Protein AF-A0A7S1W2L8-F1 (afdb_monomer_lite)

Foldseek 3Di:
DDDPPPPPPDDQAAEEEDDDDDDDDAPALVVQLVNALRYAEYAYELHEHEQVNQLQNLLSNLNHAYYEYANYEYDLNRQVSNVVSNVNSVRYNYYHYHNYVNHDD

pLDDT: mean 74.35, std 14.77, range [39.97, 93.06]

Organism: Neobodo designis (NCBI:txid312471)

Sequence (105 aa):
GDAASNSNKPLRLRYLLFEYEEDVEPLSAAALVTALPAVRSIDLHRVHCATHGASTLFRDLRSLRRLVLSLVTCDPATPVAFWGSLAEAGCLEVLRLDRCPDLPP

Structure (mmCIF, N/CA/C/O backbone):
data_AF-A0A7S1W2L8-F1
#
_entry.id   AF-A0A7S1W2L8-F1
#
loop_
_atom_site.group_PDB
_atom_site.id
_atom_site.type_symbol
_atom_site.label_atom_id
_atom_site.label_alt_id
_atom_site.label_comp_id
_atom_site.label_asym_id
_atom_site.label_entity_id
_atom_site.label_seq_id
_atom_site.pdbx_PDB_ins_code
_atom_site.Cartn_x
_atom_site.Cartn_y
_atom_site.Cartn_z
_atom_site.occupancy
_atom_site.B_iso_or_equiv
_atom_site.auth_seq_id
_atom_site.auth_comp_id
_atom_site.auth_asym_id
_atom_site.auth_atom_id
_atom_site.pdbx_PDB_model_num
ATOM 1 N N . GLY A 1 1 ? -18.073 34.852 32.137 1.00 39.97 1 GLY A N 1
ATOM 2 C CA . GLY A 1 1 ? -18.944 33.892 31.442 1.00 39.97 1 GLY A CA 1
ATOM 3 C C . GLY A 1 1 ? -18.052 33.007 30.618 1.00 39.97 1 GLY A C 1
ATOM 4 O O . GLY A 1 1 ? -17.249 33.552 29.873 1.00 39.97 1 GLY A O 1
ATOM 5 N N . ASP A 1 2 ? -18.115 31.702 30.864 1.00 43.53 2 ASP A N 1
ATOM 6 C CA . ASP A 1 2 ? -17.193 30.674 30.379 1.00 43.53 2 ASP A CA 1
ATOM 7 C C . ASP A 1 2 ? -16.852 30.773 28.890 1.00 43.53 2 ASP A C 1
ATOM 9 O O . ASP A 1 2 ? -17.725 30.744 28.021 1.00 43.53 2 ASP A O 1
ATOM 13 N N . ALA A 1 3 ? -15.550 30.823 28.606 1.00 46.34 3 ALA A N 1
ATOM 14 C CA . ALA A 1 3 ? -15.020 30.493 27.297 1.00 46.34 3 ALA A CA 1
ATOM 15 C C . ALA A 1 3 ? -15.281 29.002 27.062 1.00 46.34 3 ALA A C 1
ATOM 17 O O . ALA A 1 3 ? -14.786 28.153 27.805 1.00 46.34 3 ALA A O 1
ATOM 18 N N . ALA A 1 4 ? -16.085 28.691 26.047 1.00 49.91 4 ALA A N 1
ATOM 19 C CA . ALA A 1 4 ? -16.332 27.328 25.614 1.00 49.91 4 ALA A CA 1
ATOM 20 C C . ALA A 1 4 ? -14.994 26.593 25.435 1.00 49.91 4 ALA A C 1
ATOM 22 O O . ALA A 1 4 ? -14.177 26.943 24.581 1.00 49.91 4 ALA A O 1
ATOM 23 N N . SER A 1 5 ? -14.777 25.578 26.271 1.00 49.25 5 SER A N 1
ATOM 24 C CA . SER A 1 5 ? -13.686 24.618 26.153 1.00 49.25 5 SER A CA 1
ATOM 25 C C . SER A 1 5 ? -13.898 23.825 24.865 1.00 49.25 5 SER A C 1
ATOM 27 O O . SER A 1 5 ? -14.554 22.782 24.849 1.00 49.25 5 SER A O 1
ATOM 29 N N . ASN A 1 6 ? -13.400 24.359 23.747 1.00 47.03 6 ASN A N 1
ATOM 30 C CA . ASN A 1 6 ? -13.275 23.612 22.506 1.00 47.03 6 ASN A CA 1
ATOM 31 C C . ASN A 1 6 ? -12.263 22.498 22.764 1.00 47.03 6 ASN A C 1
ATOM 33 O O . ASN A 1 6 ? -11.048 22.688 22.708 1.00 47.03 6 ASN A O 1
ATOM 37 N N . SER A 1 7 ? -12.792 21.327 23.111 1.00 46.66 7 SER A N 1
ATOM 38 C CA . SER A 1 7 ? -12.060 20.075 23.180 1.00 46.66 7 SER A CA 1
ATOM 39 C C . SER A 1 7 ? -11.511 19.776 21.783 1.00 46.66 7 SER A C 1
ATOM 41 O O . SER A 1 7 ? -12.155 19.096 20.987 1.00 46.66 7 SER A O 1
ATOM 43 N N . ASN A 1 8 ? -10.325 20.310 21.475 1.00 47.06 8 ASN A N 1
ATOM 44 C CA . ASN A 1 8 ? -9.511 19.949 20.318 1.00 47.06 8 ASN A CA 1
ATOM 45 C C . ASN A 1 8 ? -9.061 18.494 20.488 1.00 47.06 8 ASN A C 1
ATOM 47 O O . ASN A 1 8 ? -7.906 18.202 20.797 1.00 47.06 8 ASN A O 1
ATOM 51 N N . LYS A 1 9 ? -9.991 17.549 20.340 1.00 51.62 9 LYS A N 1
ATOM 52 C CA . LYS A 1 9 ? -9.622 16.154 20.150 1.00 51.62 9 LYS A CA 1
ATOM 53 C C . LYS A 1 9 ? -8.947 16.089 18.780 1.00 51.62 9 LYS A C 1
ATOM 55 O O . LYS A 1 9 ? -9.573 16.493 17.800 1.00 51.62 9 LYS A O 1
ATOM 60 N N . PRO A 1 10 ? -7.690 15.625 18.695 1.00 61.56 10 PRO A N 1
ATOM 61 C CA . PRO A 1 10 ? -6.991 15.550 17.422 1.00 61.56 10 PRO A CA 1
ATOM 62 C C . PRO A 1 10 ? -7.803 14.696 16.445 1.00 61.56 10 PRO A C 1
ATOM 64 O O . PRO A 1 10 ? -8.321 13.636 16.819 1.00 61.56 10 PRO A O 1
ATOM 67 N N . LEU A 1 11 ? -7.932 15.174 15.206 1.00 51.12 11 LEU A N 1
ATOM 68 C CA . LEU A 1 11 ? -8.597 14.454 14.126 1.00 51.12 11 LEU A CA 1
ATOM 69 C C . LEU A 1 11 ? -7.940 13.074 13.972 1.00 51.12 11 LEU A C 1
ATOM 71 O O . LEU A 1 11 ? -6.751 12.971 13.683 1.00 51.12 11 LEU A O 1
ATOM 75 N N . ARG A 1 12 ? -8.709 12.001 14.186 1.00 68.12 12 ARG A N 1
ATOM 76 C CA . ARG A 1 12 ? -8.248 10.620 13.980 1.00 68.12 12 ARG A CA 1
ATOM 77 C C . ARG A 1 12 ? -8.681 10.156 12.598 1.00 68.12 12 ARG A C 1
ATOM 79 O O . ARG A 1 12 ? -9.766 9.592 12.454 1.00 68.12 12 ARG A O 1
ATOM 86 N N . LEU A 1 13 ? -7.845 10.409 11.598 1.00 70.75 13 LEU A N 1
ATOM 87 C CA . LEU A 1 13 ? -8.062 9.925 10.239 1.00 70.75 13 LEU A CA 1
ATOM 88 C C . LEU A 1 13 ? -8.055 8.385 10.240 1.00 70.75 13 LEU A C 1
ATOM 90 O O . LEU A 1 13 ? -7.132 7.764 10.762 1.00 70.75 13 LEU A O 1
ATOM 94 N N . ARG A 1 14 ? -9.115 7.760 9.712 1.00 79.38 14 ARG A N 1
ATOM 95 C CA . ARG A 1 14 ? -9.264 6.287 9.658 1.00 79.38 14 ARG A CA 1
ATOM 96 C C . ARG A 1 14 ? -9.288 5.736 8.241 1.00 79.38 14 ARG A C 1
ATOM 98 O O . ARG A 1 14 ? -8.930 4.577 8.040 1.00 79.38 14 ARG A O 1
ATOM 105 N N . TYR A 1 15 ? -9.747 6.556 7.309 1.00 81.44 15 TYR A N 1
ATOM 106 C CA . TYR A 1 15 ? -9.946 6.225 5.912 1.00 81.44 15 TYR A CA 1
ATOM 107 C C . TYR A 1 15 ? -9.330 7.331 5.073 1.00 81.44 15 TYR A C 1
ATOM 109 O O . TYR A 1 15 ? -9.487 8.508 5.410 1.00 81.44 15 TYR A O 1
ATOM 117 N N . LEU A 1 16 ? -8.640 6.938 4.013 1.00 77.75 16 LEU A N 1
ATOM 118 C CA . LEU A 1 16 ? -8.016 7.857 3.086 1.00 77.75 16 LEU A CA 1
ATOM 119 C C . LEU A 1 16 ? -8.262 7.364 1.661 1.00 77.75 16 LEU A C 1
ATOM 121 O O . LEU A 1 16 ? -7.894 6.241 1.323 1.00 77.75 16 LEU A O 1
ATOM 125 N N . LEU A 1 17 ? -8.921 8.205 0.869 1.00 82.00 17 LEU A N 1
ATOM 126 C CA . LEU A 1 17 ? -9.165 7.991 -0.552 1.00 82.00 17 LEU A CA 1
ATOM 127 C C . LEU A 1 17 ? -8.313 8.989 -1.326 1.00 82.00 17 LEU A C 1
ATOM 129 O O . LEU A 1 17 ? -8.403 10.190 -1.069 1.00 82.00 17 LEU A O 1
ATOM 133 N N . PHE A 1 18 ? -7.533 8.484 -2.273 1.00 75.62 18 PHE A N 1
ATOM 134 C CA . PHE A 1 18 ? -6.871 9.299 -3.280 1.00 75.62 18 PHE A CA 1
ATOM 135 C C . PHE A 1 18 ? -7.351 8.900 -4.659 1.00 75.62 18 PHE A C 1
ATOM 137 O O . PHE A 1 18 ? -7.252 7.739 -5.048 1.00 75.62 18 PHE A O 1
ATOM 144 N N . GLU A 1 19 ? -7.822 9.894 -5.395 1.00 75.19 19 GLU A N 1
ATOM 145 C CA . GLU A 1 19 ? -8.195 9.780 -6.793 1.00 75.19 19 GLU A CA 1
ATOM 146 C C . GLU A 1 19 ? -7.469 10.890 -7.547 1.00 75.19 19 GLU A C 1
ATOM 148 O O . GLU A 1 19 ? -7.609 12.065 -7.206 1.00 75.19 19 GLU A O 1
ATOM 153 N N . TYR A 1 20 ? -6.647 10.508 -8.521 1.00 71.31 20 TYR A N 1
ATOM 154 C CA . TYR A 1 20 ? -5.919 11.445 -9.374 1.00 71.31 20 TYR A CA 1
ATOM 155 C C . TYR A 1 20 ? -6.263 11.197 -10.835 1.00 71.31 20 TYR A C 1
ATOM 157 O O . TYR A 1 20 ? -6.464 10.059 -11.251 1.00 71.31 20 TYR A O 1
ATOM 165 N N . GLU A 1 21 ? -6.361 12.273 -11.614 1.00 51.19 21 GLU A N 1
ATOM 166 C CA . GLU A 1 21 ? -6.801 12.180 -13.006 1.00 51.19 21 GLU A CA 1
ATOM 167 C C . GLU A 1 21 ? -5.690 12.407 -14.042 1.00 51.19 21 GLU A C 1
ATOM 169 O O . GLU A 1 21 ? -5.796 11.859 -15.139 1.00 51.19 21 GLU A O 1
ATOM 174 N N . GLU A 1 22 ? -4.605 13.108 -13.695 1.00 51.28 22 GLU A N 1
ATOM 175 C CA . GLU A 1 22 ? -3.534 13.527 -14.621 1.00 51.28 22 GLU A CA 1
ATOM 176 C C . GLU A 1 22 ? -2.162 13.610 -13.919 1.00 51.28 22 GLU A C 1
ATOM 178 O O . GLU A 1 22 ? -2.101 13.374 -12.712 1.00 51.28 22 GLU A O 1
ATOM 183 N N . ASP A 1 23 ? -1.096 13.921 -14.682 1.00 52.03 23 ASP A N 1
ATOM 184 C CA . ASP A 1 23 ? 0.347 13.984 -14.344 1.00 52.03 23 ASP A CA 1
ATOM 185 C C . ASP A 1 23 ? 0.692 14.886 -13.136 1.00 52.03 23 ASP A C 1
ATOM 187 O O . ASP A 1 23 ? 1.403 15.887 -13.230 1.00 52.03 23 ASP A O 1
ATOM 191 N N . VAL A 1 24 ? 0.158 14.557 -11.967 1.00 47.72 24 VAL A N 1
ATOM 192 C CA . VAL A 1 24 ? 0.439 15.236 -10.709 1.00 47.72 24 VAL A CA 1
ATOM 193 C C . VAL A 1 24 ? 1.701 14.636 -10.106 1.00 47.72 24 VAL A C 1
ATOM 195 O O . VAL A 1 24 ? 1.931 13.427 -10.180 1.00 47.72 24 VAL A O 1
ATOM 198 N N . GLU A 1 25 ? 2.518 15.505 -9.506 1.00 52.75 25 GLU A N 1
ATOM 199 C CA . GLU A 1 25 ? 3.728 15.125 -8.783 1.00 52.75 25 GLU A CA 1
ATOM 200 C C . GLU A 1 25 ? 3.491 13.884 -7.908 1.00 52.75 25 GLU A C 1
ATOM 202 O O . GLU A 1 25 ? 2.445 13.780 -7.253 1.00 52.75 25 GLU A O 1
ATOM 207 N N . PRO A 1 26 ? 4.452 12.941 -7.883 1.00 54.50 26 PRO A N 1
ATOM 208 C CA . PRO A 1 26 ? 4.312 11.697 -7.149 1.00 54.50 26 PRO A CA 1
ATOM 209 C C . PRO A 1 26 ? 3.894 12.003 -5.717 1.00 54.50 26 PRO A C 1
ATOM 211 O O . PRO A 1 26 ? 4.558 12.769 -5.015 1.00 54.50 26 PRO A O 1
ATOM 214 N N . LEU A 1 27 ? 2.773 11.406 -5.307 1.00 58.75 27 LEU A N 1
ATOM 215 C CA . LEU A 1 27 ? 2.201 11.564 -3.980 1.00 58.75 27 LEU A CA 1
ATOM 216 C C . LEU A 1 27 ? 3.320 11.418 -2.946 1.00 58.75 27 LEU A C 1
ATOM 218 O O . LEU A 1 27 ? 3.889 10.332 -2.794 1.00 58.75 27 LEU A O 1
ATOM 222 N N . SER A 1 28 ? 3.695 12.515 -2.276 1.00 60.47 28 SER A N 1
ATOM 223 C CA . SER A 1 28 ? 4.852 12.442 -1.390 1.00 60.47 28 SER A CA 1
ATOM 224 C C . SER A 1 28 ? 4.508 11.506 -0.233 1.00 60.47 28 SER A C 1
ATOM 226 O O . SER A 1 28 ? 3.630 11.780 0.592 1.00 60.47 28 SER A O 1
ATOM 228 N N . ALA A 1 29 ? 5.201 10.368 -0.172 1.00 56.53 29 ALA A N 1
ATOM 229 C CA . ALA A 1 29 ? 5.013 9.391 0.893 1.00 56.53 29 ALA A CA 1
ATOM 230 C C . ALA A 1 29 ? 5.185 10.038 2.281 1.00 56.53 29 ALA A C 1
ATOM 232 O O . ALA A 1 29 ? 4.546 9.619 3.236 1.00 56.53 29 ALA A O 1
ATOM 233 N N . ALA A 1 30 ? 5.958 11.125 2.384 1.00 55.41 30 ALA A N 1
ATOM 234 C CA . ALA A 1 30 ? 6.137 11.906 3.606 1.00 55.41 30 ALA A CA 1
ATOM 235 C C . ALA A 1 30 ? 4.861 12.628 4.094 1.00 55.41 30 ALA A C 1
ATOM 237 O O . ALA A 1 30 ? 4.569 12.617 5.295 1.00 55.41 30 ALA A O 1
ATOM 238 N N . ALA A 1 31 ? 4.078 13.236 3.192 1.00 59.53 31 ALA A N 1
ATOM 239 C CA . ALA A 1 31 ? 2.814 13.893 3.553 1.00 59.53 31 ALA A CA 1
ATOM 240 C C . ALA A 1 31 ? 1.745 12.874 3.971 1.00 59.53 31 ALA A C 1
ATOM 242 O O . ALA A 1 31 ? 0.920 13.132 4.845 1.00 59.53 31 ALA A O 1
ATOM 243 N N . LEU A 1 32 ? 1.806 11.681 3.383 1.00 61.28 32 LEU A N 1
ATOM 244 C CA . LEU A 1 32 ? 1.009 10.540 3.794 1.00 61.28 32 LEU A CA 1
ATOM 245 C C . LEU A 1 32 ? 1.419 10.041 5.181 1.00 61.28 32 LEU A C 1
ATOM 247 O O . LEU A 1 32 ? 0.607 10.041 6.100 1.00 61.28 32 LEU A O 1
ATOM 251 N N . VAL A 1 33 ? 2.684 9.677 5.377 1.00 59.78 33 VAL A N 1
ATOM 252 C CA . VAL A 1 33 ? 3.191 9.087 6.628 1.00 59.78 33 VAL A CA 1
ATOM 253 C C . VAL A 1 33 ? 2.905 9.964 7.855 1.00 59.78 33 VAL A C 1
ATOM 255 O O . VAL A 1 33 ? 2.535 9.443 8.907 1.00 59.78 33 VAL A O 1
ATOM 258 N N . THR A 1 34 ? 2.972 11.292 7.725 1.00 60.28 34 THR A N 1
ATOM 259 C CA . THR A 1 34 ? 2.659 12.223 8.828 1.00 60.28 34 THR A CA 1
ATOM 260 C C . THR A 1 34 ? 1.179 12.227 9.239 1.00 60.28 34 THR A C 1
ATOM 262 O O . THR A 1 34 ? 0.874 12.465 10.408 1.00 60.28 34 THR A O 1
ATOM 265 N N . ALA A 1 35 ? 0.257 11.905 8.328 1.00 59.66 35 ALA A N 1
ATOM 266 C CA . ALA A 1 35 ? -1.185 11.846 8.592 1.00 59.66 35 ALA A CA 1
ATOM 267 C C . ALA A 1 35 ? -1.697 10.441 8.978 1.00 59.66 35 ALA A C 1
ATOM 269 O O . ALA A 1 35 ? -2.836 10.289 9.431 1.00 59.66 35 ALA A O 1
ATOM 270 N N . LEU A 1 36 ? -0.882 9.400 8.794 1.00 64.44 36 LEU A N 1
ATOM 271 C CA . LEU A 1 36 ? -1.364 8.034 8.609 1.00 64.44 36 LEU A CA 1
ATOM 272 C C . LEU A 1 36 ? -1.191 6.989 9.741 1.00 64.44 36 LEU A C 1
ATOM 274 O O . LEU A 1 36 ? -1.749 5.902 9.564 1.00 64.44 36 LEU A O 1
ATOM 278 N N . PRO A 1 37 ? -0.533 7.201 10.906 1.00 69.50 37 PRO A N 1
ATOM 279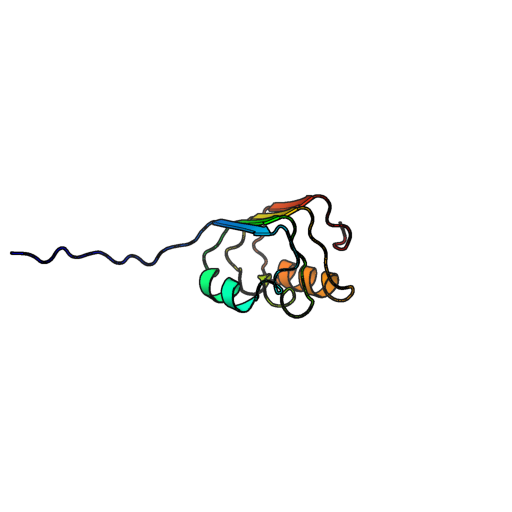 C CA . PRO A 1 37 ? -0.283 6.085 11.836 1.00 69.50 37 PRO A CA 1
ATOM 280 C C . PRO A 1 37 ? -1.567 5.430 12.390 1.00 69.50 37 PRO A C 1
ATOM 282 O O . PRO A 1 37 ? -1.543 4.290 12.860 1.00 69.50 37 PR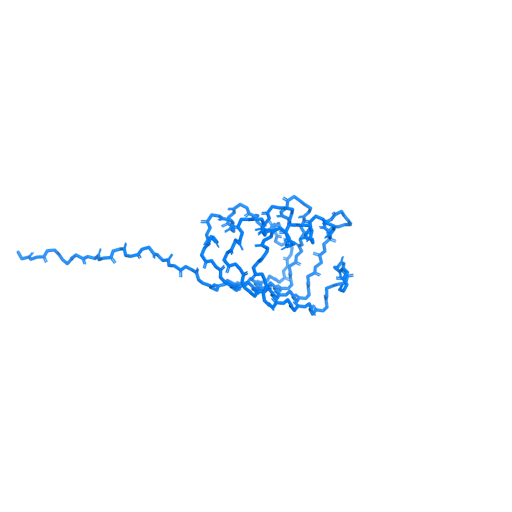O A O 1
ATOM 285 N N . ALA A 1 38 ? -2.711 6.122 12.309 1.00 76.00 38 ALA A N 1
ATOM 286 C CA . ALA A 1 38 ? -4.023 5.627 12.731 1.00 76.00 38 ALA A CA 1
ATOM 287 C C . ALA A 1 38 ? -4.935 5.142 11.584 1.00 76.00 38 ALA A C 1
ATOM 289 O O . ALA A 1 38 ? -6.033 4.639 11.858 1.00 76.00 38 ALA A O 1
ATOM 290 N N . VAL A 1 39 ? -4.522 5.288 10.321 1.00 83.56 39 VAL A N 1
ATOM 291 C CA . VAL A 1 39 ? -5.358 4.917 9.176 1.00 83.56 39 VAL A CA 1
ATOM 292 C C . VAL A 1 39 ? -5.440 3.405 9.046 1.00 83.56 39 VAL A C 1
ATOM 294 O O . VAL A 1 39 ? -4.452 2.684 9.153 1.00 83.56 39 VAL A O 1
ATOM 297 N N . ARG A 1 40 ? -6.669 2.928 8.843 1.00 88.81 40 ARG A N 1
ATOM 298 C CA . ARG A 1 40 ? -6.998 1.504 8.739 1.00 88.81 40 ARG A CA 1
ATOM 299 C C . ARG A 1 40 ? -7.344 1.086 7.324 1.00 88.81 40 ARG A C 1
ATOM 301 O O . ARG A 1 40 ? -7.311 -0.104 7.035 1.00 88.81 40 ARG A O 1
ATOM 308 N N . SER A 1 41 ? -7.701 2.032 6.466 1.00 89.81 41 SER A N 1
ATOM 309 C CA . SER A 1 41 ? -8.105 1.745 5.100 1.00 89.81 41 SER A CA 1
ATOM 310 C C . SER A 1 41 ? -7.592 2.822 4.159 1.00 89.81 41 SER A C 1
ATOM 312 O O . SER A 1 41 ? -7.827 4.006 4.400 1.00 89.81 41 SER A O 1
ATOM 314 N N . ILE A 1 42 ? -6.925 2.388 3.095 1.00 86.62 42 ILE A N 1
ATOM 315 C CA . ILE A 1 42 ? -6.434 3.237 2.011 1.00 86.62 42 ILE A CA 1
ATOM 316 C C . ILE A 1 42 ? -7.029 2.733 0.702 1.00 86.62 42 ILE A C 1
ATOM 318 O O . ILE A 1 42 ? -7.021 1.529 0.439 1.00 86.62 42 ILE A O 1
ATOM 322 N N . ASP A 1 43 ? -7.537 3.664 -0.092 1.00 90.12 43 ASP A N 1
ATOM 323 C CA . ASP A 1 43 ? -8.053 3.420 -1.432 1.00 90.12 43 ASP A CA 1
ATOM 324 C C . ASP A 1 43 ? -7.314 4.365 -2.395 1.00 90.12 43 ASP A C 1
ATOM 326 O O . ASP A 1 43 ? -7.374 5.587 -2.233 1.00 90.12 43 ASP A O 1
ATOM 330 N N . LEU A 1 44 ? -6.534 3.805 -3.322 1.00 85.88 44 LEU A N 1
ATOM 331 C CA . LEU A 1 44 ? -5.761 4.545 -4.323 1.00 85.88 44 LEU A CA 1
ATOM 332 C C . LEU A 1 44 ? -6.330 4.246 -5.707 1.00 85.88 44 LEU A C 1
ATOM 334 O O . LEU A 1 44 ? -6.322 3.097 -6.150 1.00 85.88 44 LEU A O 1
ATOM 338 N N . HIS A 1 45 ? -6.789 5.282 -6.400 1.00 88.06 45 HIS A N 1
ATOM 339 C CA . HIS A 1 45 ? -7.393 5.182 -7.719 1.00 88.06 45 HIS A CA 1
ATOM 340 C C . HIS A 1 45 ? -6.634 6.046 -8.732 1.00 88.06 45 HIS A C 1
ATOM 342 O O . HIS A 1 45 ? -6.455 7.243 -8.504 1.00 88.06 45 HIS A O 1
ATOM 348 N N . ARG A 1 46 ? -6.210 5.444 -9.855 1.0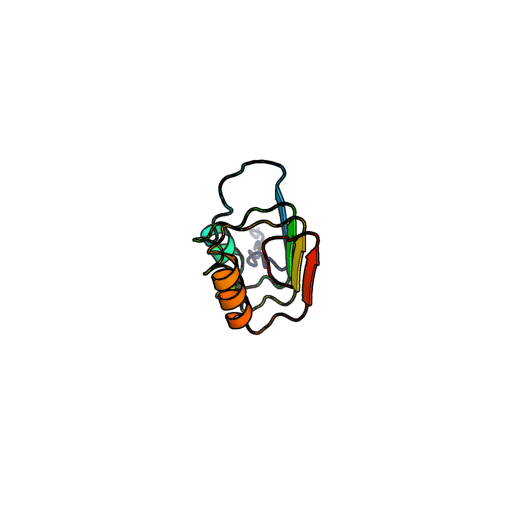0 86.62 46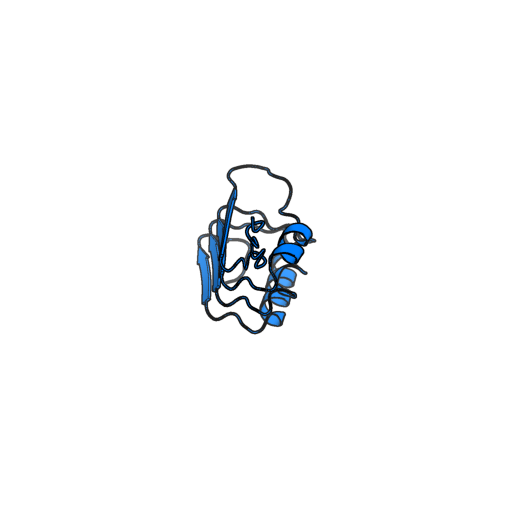 ARG A N 1
ATOM 349 C CA . ARG A 1 46 ? -5.469 6.106 -10.949 1.00 86.62 46 ARG A CA 1
ATOM 350 C C . ARG A 1 46 ? -4.185 6.804 -10.467 1.00 86.62 46 ARG A C 1
ATOM 352 O O . ARG A 1 46 ? -3.909 7.944 -10.819 1.00 86.62 46 ARG A O 1
ATOM 359 N N . VAL A 1 47 ? -3.399 6.115 -9.638 1.00 80.25 47 VAL A N 1
ATOM 360 C CA . VAL A 1 47 ? -2.155 6.647 -9.051 1.00 80.25 47 VAL A CA 1
ATOM 361 C C . VAL A 1 47 ? -0.928 6.014 -9.707 1.00 80.25 47 VAL A C 1
ATOM 363 O O . VAL A 1 47 ? -0.900 4.807 -9.927 1.00 80.25 47 VAL A O 1
ATOM 366 N N . HIS A 1 48 ? 0.114 6.811 -9.947 1.00 81.69 48 HIS A N 1
ATOM 367 C CA . HIS A 1 48 ? 1.438 6.308 -10.312 1.00 81.69 48 HIS A CA 1
ATOM 368 C C . HIS A 1 48 ? 2.362 6.262 -9.083 1.00 81.69 48 HIS A C 1
ATOM 370 O O . HIS A 1 48 ? 2.608 7.278 -8.428 1.00 81.69 48 HIS A O 1
ATOM 376 N N . CYS A 1 49 ? 2.872 5.080 -8.741 1.00 75.12 49 CYS A N 1
ATOM 377 C CA . CYS A 1 49 ? 3.793 4.874 -7.630 1.00 75.12 49 CYS A CA 1
ATOM 378 C C . CYS A 1 49 ? 5.253 4.957 -8.101 1.00 75.12 49 CYS A C 1
ATOM 380 O O . CYS A 1 49 ? 5.779 4.030 -8.719 1.00 75.12 49 CYS A O 1
ATOM 382 N N . ALA A 1 50 ? 5.928 6.043 -7.724 1.00 73.06 50 ALA A N 1
ATOM 383 C CA . ALA A 1 50 ? 7.361 6.207 -7.947 1.00 73.06 50 ALA A CA 1
ATOM 384 C C . ALA A 1 50 ? 8.208 5.471 -6.887 1.00 73.06 50 ALA A C 1
ATOM 386 O O . ALA A 1 50 ? 7.844 5.385 -5.705 1.00 73.06 50 ALA A O 1
ATOM 387 N N . THR A 1 51 ? 9.389 5.010 -7.304 1.00 63.22 51 THR A N 1
ATOM 388 C CA . THR A 1 51 ? 10.291 4.123 -6.533 1.00 63.22 51 THR A CA 1
ATOM 389 C C . THR A 1 51 ? 10.618 4.625 -5.118 1.00 63.22 51 THR A C 1
ATOM 391 O O . THR A 1 51 ? 10.640 3.854 -4.153 1.00 63.22 51 THR A O 1
ATOM 394 N N . HIS A 1 52 ? 10.837 5.933 -4.955 1.00 59.62 52 HIS A N 1
ATOM 395 C CA . HIS A 1 52 ? 11.229 6.517 -3.668 1.00 59.62 52 HIS A CA 1
ATOM 396 C C . HIS A 1 52 ? 10.083 6.615 -2.652 1.00 59.62 52 HIS A C 1
ATOM 398 O O . HIS A 1 52 ? 10.347 6.643 -1.452 1.00 59.62 52 HIS A O 1
ATOM 404 N N . GLY A 1 53 ? 8.825 6.631 -3.103 1.00 63.44 53 GLY A N 1
ATOM 405 C CA . GLY A 1 53 ? 7.662 6.742 -2.221 1.00 63.44 53 GLY A CA 1
ATOM 406 C C . GLY A 1 53 ? 7.172 5.395 -1.691 1.00 63.44 53 GLY A C 1
ATOM 407 O O . GLY A 1 53 ? 6.846 5.272 -0.515 1.00 63.44 53 GLY A O 1
ATOM 408 N N . ALA A 1 54 ? 7.149 4.358 -2.530 1.00 63.41 54 ALA A N 1
ATOM 409 C CA . ALA A 1 54 ? 6.501 3.087 -2.188 1.00 63.41 54 ALA A CA 1
ATOM 410 C C . ALA A 1 54 ? 7.258 2.241 -1.147 1.00 63.41 54 ALA A C 1
ATOM 412 O O . ALA A 1 54 ? 6.647 1.503 -0.372 1.00 63.41 54 ALA A O 1
ATOM 413 N N . SER A 1 55 ? 8.591 2.343 -1.119 1.00 64.75 55 SER A N 1
ATOM 414 C CA . SER A 1 55 ? 9.449 1.519 -0.251 1.00 64.75 55 SER A CA 1
ATOM 415 C C . SER A 1 55 ? 9.286 1.817 1.244 1.00 64.75 55 SER A C 1
ATOM 417 O O . SER A 1 55 ? 9.551 0.959 2.084 1.00 64.75 55 SER A O 1
ATOM 419 N N . THR A 1 56 ? 8.830 3.020 1.590 1.00 68.56 56 THR A N 1
ATOM 420 C CA . THR A 1 56 ? 8.635 3.457 2.979 1.00 68.56 56 THR A CA 1
ATOM 421 C C . THR A 1 56 ? 7.171 3.683 3.323 1.00 68.56 56 THR A C 1
ATOM 423 O O . THR A 1 56 ? 6.830 3.666 4.502 1.00 68.56 56 THR A O 1
ATOM 426 N N . LEU A 1 57 ? 6.296 3.819 2.317 1.00 72.06 57 LEU A N 1
ATOM 427 C CA . LEU A 1 57 ? 4.905 4.210 2.517 1.00 72.06 57 LEU A CA 1
ATOM 428 C C . LEU A 1 57 ? 4.157 3.306 3.498 1.00 72.06 57 LEU A C 1
ATOM 430 O O . LEU A 1 57 ? 3.486 3.827 4.378 1.00 72.06 57 LEU A O 1
ATOM 434 N N . PHE A 1 58 ? 4.265 1.979 3.359 1.00 76.94 58 PHE A N 1
ATOM 435 C CA . PHE A 1 58 ? 3.485 1.029 4.166 1.00 76.94 58 PHE A CA 1
ATOM 436 C C . PHE A 1 58 ? 4.168 0.604 5.465 1.00 76.94 58 PHE A C 1
ATOM 438 O O . PHE A 1 58 ? 3.485 0.155 6.386 1.00 76.94 58 PHE A O 1
ATOM 445 N N . ARG A 1 59 ? 5.489 0.793 5.579 1.00 77.06 59 ARG A N 1
ATOM 446 C CA . ARG A 1 59 ? 6.276 0.369 6.750 1.00 77.06 59 ARG A CA 1
ATOM 447 C C . ARG A 1 59 ? 5.753 0.981 8.052 1.00 77.06 59 ARG A C 1
ATOM 449 O O . ARG A 1 59 ? 5.715 0.311 9.088 1.00 77.06 59 ARG A O 1
ATOM 456 N N . ASP A 1 60 ? 5.310 2.232 7.978 1.00 77.56 60 ASP A N 1
ATOM 457 C CA . ASP A 1 60 ? 4.824 2.992 9.131 1.00 77.56 60 ASP A CA 1
ATOM 458 C C . ASP A 1 60 ? 3.306 2.846 9.347 1.00 77.56 60 ASP A C 1
ATOM 460 O O . ASP A 1 60 ? 2.760 3.281 10.363 1.00 77.56 60 ASP A O 1
ATOM 464 N N . LEU A 1 61 ? 2.605 2.152 8.444 1.00 80.50 61 LEU A N 1
ATOM 465 C CA . LEU A 1 61 ? 1.152 1.968 8.475 1.00 80.50 61 LEU A CA 1
ATOM 466 C C . LEU A 1 61 ? 0.749 0.725 9.257 1.00 80.50 61 LEU A C 1
ATOM 468 O O . LEU A 1 61 ? -0.017 -0.117 8.794 1.00 80.50 61 LEU A O 1
ATOM 472 N N . ARG A 1 62 ? 1.227 0.630 10.498 1.00 84.75 62 ARG A N 1
ATOM 473 C CA . ARG A 1 62 ? 0.968 -0.510 11.396 1.00 84.75 62 ARG A CA 1
ATOM 474 C C . ARG A 1 62 ? -0.518 -0.740 11.690 1.00 84.75 62 ARG A C 1
ATOM 476 O O . ARG A 1 62 ? -0.905 -1.832 12.085 1.00 84.75 62 ARG A O 1
ATOM 483 N N . SER A 1 63 ? -1.356 0.279 11.508 1.00 86.56 63 SER A N 1
ATOM 484 C CA . SER A 1 63 ? -2.809 0.188 11.701 1.00 86.56 63 SER A CA 1
ATOM 485 C C . SER A 1 63 ? -3.577 -0.224 10.440 1.00 86.56 63 SER A C 1
ATOM 487 O O . SER A 1 63 ? -4.790 -0.435 10.530 1.00 86.56 63 SER A O 1
ATOM 489 N N . LEU A 1 64 ? -2.915 -0.316 9.281 1.00 87.62 64 LEU A N 1
ATOM 490 C CA . LEU A 1 64 ? -3.563 -0.565 7.998 1.00 87.62 64 LEU A CA 1
ATOM 491 C C . LEU A 1 64 ? -4.139 -1.980 7.955 1.00 87.62 64 LEU A C 1
ATOM 493 O O . LEU A 1 64 ? -3.421 -2.963 8.097 1.00 87.62 64 LEU A O 1
ATOM 497 N N . ARG A 1 65 ? -5.452 -2.065 7.745 1.00 92.06 65 ARG A N 1
ATOM 498 C CA . ARG A 1 65 ? -6.209 -3.315 7.603 1.00 92.06 65 ARG A CA 1
ATOM 499 C C . ARG A 1 65 ? -6.677 -3.541 6.173 1.00 92.06 65 ARG A C 1
ATOM 501 O O . ARG A 1 65 ? -6.805 -4.681 5.753 1.00 92.06 65 ARG A O 1
ATOM 508 N N . ARG A 1 66 ? -6.927 -2.475 5.415 1.00 92.69 66 ARG A N 1
ATOM 509 C CA . ARG A 1 66 ? -7.447 -2.552 4.050 1.00 92.69 66 ARG A CA 1
ATOM 510 C C . ARG A 1 66 ? -6.643 -1.672 3.103 1.00 92.69 66 ARG A C 1
ATOM 512 O O . ARG A 1 66 ? -6.473 -0.485 3.364 1.00 92.69 66 ARG A O 1
ATOM 519 N N . LEU A 1 67 ? -6.218 -2.250 1.990 1.00 90.31 67 LEU A N 1
ATOM 520 C CA . LEU A 1 67 ? -5.592 -1.551 0.880 1.00 90.31 67 LEU A CA 1
ATOM 521 C C . LEU A 1 67 ? -6.325 -1.918 -0.405 1.00 90.31 67 LEU A C 1
ATOM 523 O O . LEU A 1 67 ? -6.477 -3.093 -0.737 1.00 90.31 67 LEU A O 1
ATOM 527 N N . VAL A 1 68 ? -6.800 -0.908 -1.113 1.00 91.50 68 VAL A N 1
ATOM 528 C CA . VAL A 1 68 ? -7.422 -1.062 -2.422 1.00 91.50 68 VAL A CA 1
ATOM 529 C C . VAL A 1 68 ? -6.636 -0.203 -3.400 1.00 91.50 68 VAL A C 1
ATOM 531 O O . VAL A 1 68 ? -6.387 0.970 -3.139 1.00 91.50 68 VAL A O 1
ATOM 534 N N . LEU A 1 69 ? -6.202 -0.816 -4.492 1.00 89.50 69 LEU A N 1
ATOM 535 C CA . LEU A 1 69 ? -5.466 -0.184 -5.575 1.00 89.50 69 LEU A CA 1
ATOM 536 C C . LEU A 1 69 ? -6.258 -0.419 -6.855 1.00 89.50 69 LEU A C 1
ATOM 538 O O . LEU A 1 69 ? -6.575 -1.563 -7.187 1.00 89.50 69 LEU A O 1
ATOM 542 N N . SER A 1 70 ? -6.593 0.650 -7.563 1.00 91.94 70 SER A N 1
ATOM 543 C CA . SER A 1 70 ? -7.317 0.595 -8.828 1.00 91.94 70 SER A CA 1
ATOM 544 C C . SER A 1 70 ? -6.625 1.468 -9.859 1.00 91.94 70 SER A C 1
ATOM 546 O O . SER A 1 70 ? -6.383 2.644 -9.595 1.00 91.94 70 SER A O 1
ATOM 548 N N . LEU A 1 71 ? -6.330 0.920 -11.039 1.00 90.31 71 LEU A N 1
ATOM 549 C CA . LEU A 1 71 ? -5.629 1.632 -12.113 1.00 90.31 71 LEU A CA 1
ATOM 550 C C . LEU A 1 71 ? -4.276 2.203 -11.643 1.00 90.31 71 LEU A C 1
ATOM 552 O O . LEU A 1 71 ? -3.920 3.324 -11.996 1.00 90.31 71 LEU A O 1
ATOM 556 N N . VAL A 1 72 ? -3.552 1.454 -10.803 1.00 85.88 72 VAL A N 1
ATOM 557 C CA . VAL A 1 72 ? -2.251 1.872 -10.262 1.00 85.88 72 VAL A CA 1
ATOM 558 C C . VAL A 1 72 ? -1.115 1.340 -11.131 1.00 85.88 72 VAL A C 1
ATOM 560 O O . VAL A 1 72 ? -1.083 0.150 -11.448 1.00 85.88 72 VAL A O 1
ATOM 563 N N . THR A 1 73 ? -0.176 2.217 -11.486 1.00 86.00 73 THR A N 1
ATOM 564 C CA . THR A 1 73 ? 1.055 1.879 -12.222 1.00 86.00 73 THR A CA 1
ATOM 565 C C . THR A 1 73 ? 2.290 2.192 -11.386 1.00 86.00 73 THR A C 1
ATOM 567 O O . THR A 1 73 ? 2.218 2.988 -10.450 1.00 86.00 73 THR A O 1
ATOM 570 N N . CYS A 1 74 ? 3.430 1.579 -11.699 1.00 82.75 74 CYS A N 1
ATOM 571 C CA . CYS A 1 74 ? 4.650 1.695 -10.896 1.00 82.75 74 CYS A CA 1
ATOM 572 C C . CYS A 1 74 ? 5.919 1.714 -11.767 1.00 82.75 74 CYS A C 1
ATOM 574 O O . CYS A 1 74 ? 5.958 1.047 -12.797 1.00 82.75 74 CYS A O 1
ATOM 576 N N . ASP A 1 75 ? 6.999 2.382 -11.328 1.00 86.19 75 ASP A N 1
ATOM 577 C CA . ASP A 1 75 ? 8.311 2.223 -11.997 1.00 86.19 75 ASP A CA 1
ATOM 578 C C . ASP A 1 75 ? 8.818 0.768 -11.900 1.00 86.19 75 ASP A C 1
ATOM 580 O O . ASP A 1 75 ? 8.553 0.115 -10.892 1.00 86.19 75 ASP A O 1
ATOM 584 N N . PRO A 1 76 ? 9.662 0.271 -12.825 1.00 81.88 76 PRO A N 1
ATOM 585 C CA . PRO A 1 76 ? 10.122 -1.127 -12.840 1.00 81.88 76 PRO A CA 1
ATOM 586 C C . PRO A 1 76 ? 10.786 -1.643 -11.549 1.00 81.88 76 PRO A C 1
ATOM 588 O O . PRO A 1 76 ? 10.738 -2.838 -11.265 1.00 81.88 76 PRO A O 1
ATOM 591 N N . ALA A 1 77 ? 11.409 -0.766 -10.754 1.00 80.06 77 ALA A N 1
ATOM 592 C CA . ALA A 1 77 ? 12.052 -1.124 -9.484 1.00 80.06 77 ALA A CA 1
ATOM 593 C C . ALA A 1 77 ? 11.101 -1.058 -8.269 1.00 80.06 77 ALA A C 1
ATOM 595 O O . ALA A 1 77 ? 11.414 -1.573 -7.194 1.00 80.06 77 ALA A O 1
ATOM 596 N N . THR A 1 78 ? 9.936 -0.431 -8.429 1.00 82.25 78 THR A N 1
ATOM 597 C CA . THR A 1 78 ? 8.979 -0.138 -7.358 1.00 82.25 78 THR A CA 1
ATOM 598 C C . THR A 1 78 ? 8.210 -1.360 -6.853 1.00 82.25 78 THR A C 1
ATOM 600 O O . THR A 1 78 ? 8.047 -1.444 -5.636 1.00 82.25 78 THR A O 1
ATOM 603 N N . PRO A 1 79 ? 7.760 -2.328 -7.684 1.00 83.50 79 PRO A N 1
ATOM 604 C CA . PRO A 1 79 ? 6.929 -3.435 -7.212 1.00 83.50 79 PRO A CA 1
ATOM 605 C C . PRO A 1 79 ? 7.583 -4.237 -6.089 1.00 83.50 79 PRO A C 1
ATOM 607 O O . PRO A 1 79 ? 6.961 -4.484 -5.063 1.00 83.50 79 PRO A O 1
ATOM 610 N N . VAL A 1 80 ? 8.864 -4.588 -6.228 1.00 83.38 80 VAL A N 1
ATOM 611 C CA . VAL A 1 80 ? 9.585 -5.363 -5.203 1.00 83.38 80 VAL A CA 1
ATOM 612 C C . VAL A 1 80 ? 9.634 -4.601 -3.876 1.00 83.38 80 VAL A C 1
ATOM 614 O O . VAL A 1 80 ? 9.361 -5.170 -2.820 1.00 83.38 80 VAL A O 1
ATOM 617 N N . ALA A 1 81 ? 9.933 -3.301 -3.924 1.00 81.62 81 ALA A N 1
ATOM 618 C CA . ALA A 1 81 ? 9.998 -2.462 -2.733 1.00 81.62 81 ALA A CA 1
ATOM 619 C C . ALA A 1 81 ? 8.614 -2.209 -2.110 1.00 81.62 81 ALA A C 1
ATOM 621 O O . ALA A 1 81 ? 8.485 -2.181 -0.887 1.00 81.62 81 ALA A O 1
ATOM 622 N N . PHE A 1 82 ? 7.585 -2.064 -2.946 1.00 84.31 82 PHE A N 1
ATOM 623 C CA . PHE A 1 82 ? 6.185 -1.935 -2.550 1.00 84.31 82 PHE A CA 1
ATOM 624 C C . PHE A 1 82 ? 5.719 -3.174 -1.775 1.00 84.31 82 PHE A C 1
ATOM 626 O O . PHE A 1 82 ? 5.201 -3.063 -0.667 1.00 84.31 82 PHE A O 1
ATOM 633 N N . TRP A 1 83 ? 5.947 -4.369 -2.325 1.00 84.75 83 TRP A N 1
ATOM 634 C CA . TRP A 1 83 ? 5.549 -5.621 -1.682 1.00 84.75 83 TRP A CA 1
ATOM 635 C C . TRP A 1 83 ? 6.345 -5.907 -0.415 1.00 84.75 83 TRP A C 1
ATOM 637 O O . TRP A 1 83 ? 5.770 -6.359 0.574 1.00 84.75 83 TRP A O 1
ATOM 647 N N . GLY A 1 84 ? 7.643 -5.589 -0.413 1.00 85.88 84 GLY A N 1
ATOM 648 C CA . GLY A 1 84 ? 8.476 -5.680 0.783 1.00 85.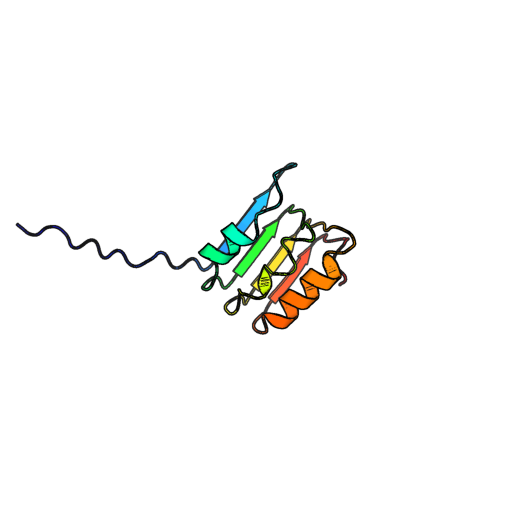88 84 GLY A CA 1
ATOM 649 C C . GLY A 1 84 ? 7.938 -4.818 1.927 1.00 85.88 84 GLY A C 1
ATOM 650 O O . GLY A 1 84 ? 7.750 -5.312 3.038 1.00 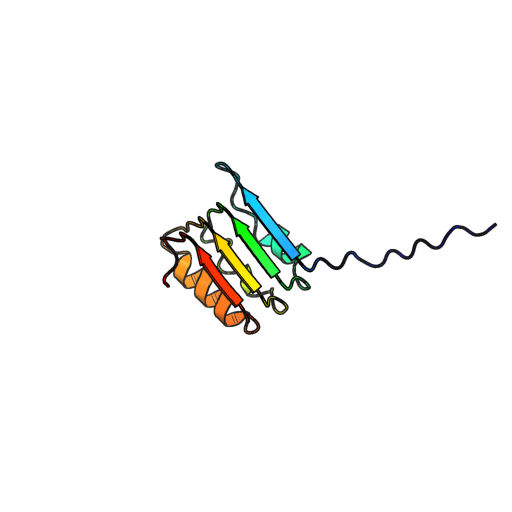85.88 84 GLY A O 1
ATOM 651 N N . SER A 1 85 ? 7.608 -3.552 1.657 1.00 84.31 85 SER A N 1
ATOM 652 C CA . SER A 1 85 ? 7.094 -2.642 2.687 1.00 84.31 85 SER A CA 1
ATOM 653 C C . SER A 1 85 ? 5.680 -3.010 3.152 1.00 84.31 85 SER A C 1
ATOM 655 O O . SER A 1 85 ? 5.371 -2.885 4.340 1.00 84.31 85 SER A O 1
ATOM 657 N N . LEU A 1 86 ? 4.832 -3.530 2.256 1.00 85.06 86 LEU A N 1
ATOM 658 C CA . LEU A 1 86 ? 3.500 -4.025 2.604 1.00 85.06 86 LEU A CA 1
ATOM 659 C C . LEU A 1 86 ? 3.565 -5.277 3.492 1.00 85.06 86 LEU A C 1
ATOM 661 O O . LEU A 1 86 ? 2.825 -5.372 4.474 1.00 85.06 86 LEU A O 1
ATOM 665 N N . ALA A 1 87 ? 4.472 -6.210 3.191 1.00 84.25 87 ALA A N 1
ATOM 666 C CA . ALA A 1 87 ? 4.707 -7.397 4.012 1.00 84.25 87 ALA A CA 1
ATOM 667 C C . ALA A 1 87 ? 5.201 -7.023 5.421 1.00 84.25 87 ALA A C 1
ATOM 669 O O . ALA A 1 87 ? 4.754 -7.601 6.413 1.00 84.25 87 ALA A O 1
ATOM 670 N N . GLU A 1 88 ? 6.062 -6.006 5.528 1.00 84.38 88 GLU A N 1
ATOM 671 C CA . GLU A 1 88 ? 6.549 -5.485 6.810 1.00 84.38 88 GLU A CA 1
ATOM 672 C C . GLU A 1 88 ? 5.450 -4.826 7.662 1.00 84.38 88 GLU A C 1
ATOM 674 O O . GLU A 1 88 ? 5.575 -4.808 8.890 1.00 84.38 88 GLU A O 1
ATOM 679 N N . ALA A 1 89 ? 4.376 -4.301 7.056 1.00 81.56 89 ALA A N 1
ATOM 680 C CA . ALA A 1 89 ? 3.263 -3.678 7.778 1.00 81.56 89 ALA A CA 1
ATOM 681 C C . ALA A 1 89 ? 2.505 -4.689 8.664 1.00 81.56 89 ALA A C 1
ATOM 683 O O . ALA A 1 89 ? 2.019 -4.330 9.740 1.00 81.56 89 ALA A O 1
ATOM 684 N N . GLY A 1 90 ? 2.441 -5.960 8.242 1.00 76.12 90 GLY A N 1
ATOM 685 C CA . GLY A 1 90 ? 2.046 -7.123 9.052 1.00 76.12 90 GLY A CA 1
ATOM 686 C C . GLY A 1 90 ? 0.595 -7.175 9.555 1.00 76.12 90 GLY A C 1
ATOM 687 O O . GLY A 1 90 ? 0.238 -8.112 10.263 1.00 76.12 90 GLY A O 1
ATOM 688 N N . CYS A 1 91 ? -0.245 -6.188 9.226 1.00 84.31 91 CYS A N 1
ATOM 689 C CA . CYS A 1 91 ? -1.608 -6.052 9.762 1.00 84.31 91 CYS A CA 1
ATOM 690 C C . CYS A 1 91 ? -2.713 -6.032 8.694 1.00 84.31 91 CYS A C 1
ATOM 692 O O . CYS A 1 91 ? -3.885 -5.870 9.049 1.00 84.31 91 CYS A O 1
ATOM 694 N N . LEU A 1 92 ? -2.354 -6.200 7.418 1.00 87.88 92 LEU A N 1
ATOM 695 C CA . LEU A 1 92 ? -3.279 -6.124 6.292 1.00 87.88 92 LEU A CA 1
ATOM 696 C C . LEU A 1 92 ? -4.221 -7.337 6.267 1.00 87.88 92 LEU A C 1
ATOM 698 O O . LEU A 1 92 ? -3.780 -8.480 6.222 1.00 87.88 92 LEU A O 1
ATOM 702 N N . GLU A 1 93 ? -5.522 -7.074 6.278 1.00 93.06 93 GLU A N 1
ATOM 703 C CA . GLU A 1 93 ? -6.594 -8.075 6.220 1.00 93.06 93 GLU A CA 1
ATOM 704 C C . GLU A 1 93 ? -7.201 -8.165 4.814 1.00 93.06 93 GLU A C 1
ATOM 706 O O . GLU A 1 93 ? -7.649 -9.227 4.390 1.00 93.06 93 GLU A O 1
ATOM 711 N N . VAL A 1 94 ? -7.226 -7.046 4.082 1.00 92.31 94 VAL A N 1
ATOM 712 C CA . VAL A 1 94 ? -7.825 -6.945 2.749 1.00 92.31 94 VAL A CA 1
ATOM 713 C C . VAL A 1 94 ? -6.861 -6.247 1.803 1.00 92.31 94 VAL A C 1
ATOM 715 O O . VAL A 1 94 ? -6.508 -5.088 2.023 1.00 92.31 94 VAL A O 1
ATOM 718 N N . LEU A 1 95 ? -6.511 -6.931 0.715 1.00 91.38 95 LEU A N 1
ATOM 719 C CA . LEU A 1 95 ? -5.835 -6.359 -0.441 1.00 91.38 95 LEU A CA 1
ATOM 720 C C . LEU A 1 95 ? -6.710 -6.548 -1.677 1.00 91.38 95 LEU A C 1
ATOM 722 O O . LEU A 1 95 ? -7.112 -7.668 -1.986 1.00 91.38 95 LEU A O 1
ATOM 726 N N . ARG A 1 96 ? -7.008 -5.461 -2.387 1.00 92.25 96 ARG A N 1
ATOM 727 C CA . ARG A 1 96 ? -7.693 -5.511 -3.680 1.00 92.25 96 ARG A CA 1
ATOM 728 C C . ARG A 1 96 ? -6.850 -4.801 -4.724 1.00 92.25 96 ARG A C 1
ATOM 730 O O . ARG A 1 96 ? -6.549 -3.625 -4.557 1.00 92.25 96 ARG A O 1
ATOM 737 N N . LEU A 1 97 ? -6.543 -5.514 -5.799 1.00 90.75 97 LEU A N 1
ATOM 738 C CA . LEU A 1 97 ? -5.901 -4.980 -6.992 1.00 90.75 97 LEU A CA 1
ATOM 739 C C . LEU A 1 97 ? -6.921 -4.994 -8.133 1.00 90.75 97 LEU A C 1
ATOM 741 O O . LEU A 1 97 ? -7.499 -6.035 -8.440 1.00 90.75 97 LEU A O 1
ATOM 745 N N . ASP A 1 98 ? -7.165 -3.845 -8.746 1.00 92.69 98 ASP A N 1
ATOM 746 C CA . ASP A 1 98 ? -8.004 -3.692 -9.934 1.00 92.69 98 ASP A CA 1
ATOM 747 C C . ASP A 1 98 ? -7.171 -3.000 -11.013 1.00 92.69 98 ASP A C 1
ATOM 749 O O . ASP A 1 98 ? -6.709 -1.880 -10.821 1.00 92.69 98 ASP A O 1
ATOM 753 N N . ARG A 1 99 ? -6.918 -3.680 -12.137 1.00 92.50 99 ARG A N 1
ATOM 754 C CA . ARG A 1 99 ? -6.154 -3.125 -13.272 1.00 92.50 99 ARG A CA 1
ATOM 755 C C . ARG A 1 99 ? -4.825 -2.469 -12.850 1.00 92.50 99 ARG A C 1
ATOM 757 O O . ARG A 1 99 ? -4.549 -1.333 -13.216 1.00 92.50 99 ARG A O 1
ATOM 764 N N . CYS A 1 100 ? -4.018 -3.197 -12.077 1.00 89.81 100 CYS A N 1
ATOM 765 C CA . CYS A 1 100 ? -2.676 -2.787 -11.651 1.00 89.81 100 CYS A CA 1
ATOM 766 C C . CYS A 1 100 ? -1.621 -3.622 -12.402 1.00 89.81 100 CYS A C 1
ATOM 768 O O . CYS A 1 100 ? -1.194 -4.647 -11.875 1.00 89.81 100 CYS A O 1
ATOM 770 N N . PRO A 1 101 ? -1.255 -3.270 -13.649 1.00 86.31 101 PRO A N 1
ATOM 771 C CA . PRO A 1 101 ? -0.467 -4.148 -14.522 1.00 86.31 101 PRO A CA 1
ATOM 772 C C . PRO A 1 101 ? 0.964 -4.393 -14.022 1.00 86.31 101 PRO A C 1
ATOM 774 O O . PRO A 1 101 ? 1.536 -5.439 -14.315 1.00 86.31 101 PRO A O 1
ATOM 777 N N . ASP A 1 102 ? 1.521 -3.447 -13.263 1.00 84.88 102 ASP A N 1
ATOM 778 C CA . ASP A 1 102 ? 2.921 -3.473 -12.821 1.00 84.88 102 ASP A CA 1
ATOM 779 C C . ASP A 1 102 ? 3.109 -4.153 -11.456 1.00 84.88 102 ASP A C 1
ATOM 781 O O . ASP A 1 102 ? 4.236 -4.408 -11.029 1.00 84.88 102 ASP A O 1
ATOM 785 N N . LEU A 1 103 ? 2.016 -4.439 -10.743 1.00 78.56 103 LEU A N 1
ATOM 786 C CA . LEU A 1 103 ? 2.055 -5.126 -9.458 1.00 78.56 103 LEU A CA 1
ATOM 787 C C . LEU A 1 103 ? 1.800 -6.621 -9.696 1.00 78.56 103 LEU A C 1
ATOM 789 O O . LEU A 1 103 ? 0.751 -6.956 -10.250 1.00 78.56 103 LEU A O 1
ATOM 793 N N . PRO A 1 104 ? 2.723 -7.530 -9.310 1.00 67.00 104 PRO A N 1
ATOM 794 C CA . PRO A 1 104 ? 2.457 -8.960 -9.396 1.00 67.00 104 PRO A CA 1
ATOM 795 C C . PRO A 1 104 ? 1.173 -9.328 -8.634 1.00 67.00 104 PRO A C 1
ATOM 797 O O . PRO A 1 104 ? 0.837 -8.644 -7.664 1.00 67.00 104 PRO A O 1
ATOM 800 N N . PRO A 1 105 ? 0.450 -10.363 -9.094 1.00 58.19 105 PRO A N 1
ATOM 801 C CA . PRO A 1 105 ? -0.797 -10.803 -8.475 1.00 58.19 105 PRO A CA 1
ATOM 802 C C . PRO A 1 105 ? -0.619 -11.265 -7.025 1.00 58.19 105 PRO A C 1
ATOM 804 O O . PRO A 1 105 ? 0.465 -11.801 -6.694 1.00 58.19 105 PRO A O 1
#

Radius of gyration: 15.82 Å; chains: 1; bounding box: 31×45×46 Å

Secondary structure (DSSP, 8-state):
--------PPP---EEEEE--S------HHHHHHH-TT--EEEEES-EE-HHHHHHHTTT-TT--EEEEES-EE-TTHHHHHHHHHHHH----EEEEES-TTS--